Protein AF-A0A928KQ26-F1 (afdb_monomer_lite)

Foldseek 3Di:
DPVVVVLVLLQVLLVVVVAHDDCDQDFSYAPPSVLLVVLCVQPNDVLSNVLVVLLCLQAVRHSCSNPSLNSVLSSLLCLLCPPLDDSVLLNVQVSVDDPVRLVVQLVVQHDGNLSSNLSSLPSSQDPDPDDSSRDDNVSSPPDSVVSVVVVVVVVVVVVVVPD

Secondary structure (DSSP, 8-state):
--HHHHHHHHHHHHHHTT-EE-SS--TTEE--HHHHHHHHHHHHHHHHHHHHHHHHHHHTT-TTTT-HHHHHHHHHHHHHHGGGS-HHHHHHHHHTS-HHHHHHHHHHH-SSHHHHHHHHHHHHHTT----TTPPPGGGGGS-GGGHHHHHHHHHHHHHHS--

Structure (mmCIF, N/CA/C/O backbone):
data_AF-A0A928KQ26-F1
#
_entry.id   AF-A0A928KQ26-F1
#
loop_
_atom_site.group_PDB
_atom_site.id
_atom_site.type_symbol
_atom_site.label_atom_id
_atom_site.label_alt_id
_atom_site.label_comp_id
_atom_site.label_asym_id
_atom_site.label_entity_id
_atom_site.label_seq_id
_atom_site.pdbx_PDB_ins_code
_atom_site.Cartn_x
_atom_site.Cartn_y
_atom_site.Cartn_z
_atom_site.occupancy
_atom_site.B_iso_or_equiv
_atom_site.auth_seq_id
_atom_site.auth_comp_id
_atom_site.auth_asym_id
_atom_site.auth_atom_id
_atom_site.pdbx_PDB_model_num
ATOM 1 N N . MET A 1 1 ? 21.306 -18.154 -10.341 1.00 45.84 1 MET A N 1
ATOM 2 C CA . MET A 1 1 ? 20.392 -18.290 -11.492 1.00 45.84 1 MET A CA 1
ATOM 3 C C . MET A 1 1 ? 18.926 -18.015 -11.123 1.00 45.84 1 MET A C 1
ATOM 5 O O . MET A 1 1 ? 18.149 -17.867 -12.042 1.00 45.84 1 MET A O 1
ATOM 9 N N . HIS A 1 2 ? 18.559 -17.861 -9.836 1.00 60.62 2 HIS A N 1
ATOM 10 C CA . HIS A 1 2 ? 17.162 -17.661 -9.399 1.00 60.62 2 HIS A CA 1
ATOM 11 C C . HIS A 1 2 ? 16.579 -16.241 -9.601 1.00 60.62 2 HIS A C 1
ATOM 13 O O . HIS A 1 2 ? 15.390 -16.119 -9.842 1.00 60.62 2 HIS A O 1
ATOM 19 N N . GLY A 1 3 ? 17.389 -15.173 -9.593 1.00 63.38 3 GLY A N 1
ATOM 20 C CA . GLY A 1 3 ? 16.851 -13.797 -9.624 1.00 63.38 3 GLY A CA 1
ATOM 21 C C . GLY A 1 3 ? 16.351 -13.277 -10.983 1.00 63.38 3 GLY A C 1
ATOM 22 O O . GLY A 1 3 ? 15.654 -12.271 -11.030 1.00 63.38 3 GLY A O 1
ATOM 23 N N . TYR A 1 4 ? 16.699 -13.926 -12.102 1.00 73.75 4 TYR A N 1
ATOM 24 C CA . TYR A 1 4 ? 16.236 -13.481 -13.428 1.00 73.75 4 TYR A CA 1
ATOM 25 C C . TYR A 1 4 ? 14.747 -13.788 -13.634 1.00 73.75 4 TYR A C 1
ATOM 27 O O . TYR A 1 4 ? 14.001 -12.932 -14.104 1.00 73.75 4 TYR A O 1
ATOM 35 N N . ASP A 1 5 ? 14.309 -14.975 -13.213 1.00 83.62 5 ASP A N 1
ATOM 36 C CA . ASP A 1 5 ? 12.917 -15.409 -13.346 1.00 83.62 5 ASP A CA 1
ATOM 37 C C . ASP A 1 5 ? 11.995 -14.610 -12.414 1.00 83.62 5 ASP A C 1
ATOM 39 O O . ASP A 1 5 ? 10.908 -14.196 -12.812 1.00 83.62 5 ASP A O 1
ATOM 43 N N . GLU A 1 6 ? 12.461 -14.289 -11.204 1.00 86.62 6 GLU A N 1
ATOM 44 C CA . GLU A 1 6 ? 11.727 -13.452 -10.247 1.00 86.62 6 GLU A CA 1
ATOM 45 C C . GLU A 1 6 ? 11.504 -12.033 -10.783 1.00 86.62 6 GLU A C 1
ATOM 47 O O . GLU A 1 6 ? 10.396 -11.502 -10.703 1.00 86.62 6 GLU A O 1
ATOM 52 N N . GLN A 1 7 ? 12.524 -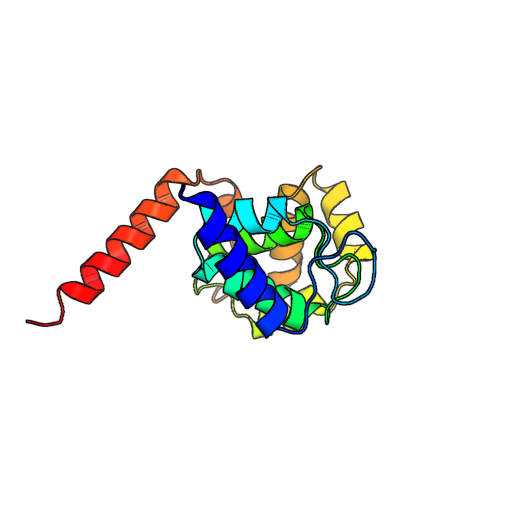11.427 -11.399 1.00 88.12 7 GLN A N 1
ATOM 53 C CA . GLN A 1 7 ? 12.395 -10.102 -12.011 1.00 88.12 7 GLN A CA 1
ATOM 54 C C . GLN A 1 7 ? 11.407 -10.088 -13.180 1.00 88.12 7 GLN A C 1
ATOM 56 O O . GLN A 1 7 ? 10.683 -9.104 -13.347 1.00 88.12 7 GLN A O 1
ATOM 61 N N . LEU A 1 8 ? 11.354 -11.163 -13.974 1.00 91.25 8 LEU A N 1
ATOM 62 C CA . LEU A 1 8 ? 10.359 -11.311 -15.036 1.00 91.25 8 LEU A CA 1
ATOM 63 C C . LEU A 1 8 ? 8.948 -11.405 -14.453 1.00 91.25 8 LEU A C 1
ATOM 65 O O . LEU A 1 8 ? 8.087 -10.633 -14.861 1.00 91.25 8 LEU A O 1
ATOM 69 N N . ILE A 1 9 ? 8.734 -12.255 -13.445 1.00 93.31 9 ILE A N 1
ATOM 70 C CA . ILE A 1 9 ? 7.431 -12.410 -12.777 1.00 93.31 9 ILE A CA 1
ATOM 71 C C . ILE A 1 9 ? 6.960 -11.081 -12.177 1.00 93.31 9 ILE A C 1
ATOM 73 O O . ILE A 1 9 ? 5.815 -10.674 -12.377 1.00 93.31 9 ILE A O 1
ATOM 77 N N . ILE A 1 10 ? 7.839 -10.379 -11.456 1.00 93.69 10 ILE A N 1
ATOM 78 C CA . ILE A 1 10 ? 7.522 -9.082 -10.847 1.00 93.69 10 ILE A CA 1
ATOM 79 C C . ILE A 1 10 ? 7.170 -8.056 -11.924 1.00 93.69 10 ILE A C 1
ATOM 81 O O . ILE A 1 10 ? 6.209 -7.302 -11.765 1.00 93.69 10 ILE A O 1
ATOM 85 N N . ARG A 1 11 ? 7.934 -8.008 -13.019 1.00 93.44 11 ARG A N 1
ATOM 86 C CA . ARG A 1 11 ? 7.666 -7.077 -14.117 1.00 93.44 11 ARG A CA 1
ATOM 87 C C . ARG A 1 11 ? 6.329 -7.380 -14.785 1.00 93.44 11 ARG A C 1
ATOM 89 O O . ARG A 1 11 ? 5.529 -6.462 -14.935 1.00 93.44 11 ARG A O 1
ATOM 96 N N . ASP A 1 12 ? 6.081 -8.635 -15.137 1.00 94.31 12 ASP A N 1
ATOM 97 C CA . ASP A 1 12 ? 4.856 -9.059 -15.816 1.00 94.31 12 ASP A CA 1
ATOM 98 C C . ASP A 1 12 ? 3.626 -8.774 -14.937 1.00 94.31 12 ASP A C 1
ATOM 100 O O . ASP A 1 12 ? 2.608 -8.280 -15.423 1.00 94.31 12 ASP A O 1
ATOM 104 N N . LEU A 1 13 ? 3.747 -8.967 -13.618 1.00 95.50 13 LEU A N 1
ATOM 105 C CA . LEU A 1 13 ? 2.720 -8.587 -12.653 1.00 95.50 13 LEU A CA 1
ATOM 106 C C . LEU A 1 13 ? 2.446 -7.076 -12.662 1.00 95.50 13 LEU A C 1
ATOM 108 O O . LEU A 1 13 ? 1.292 -6.658 -12.749 1.00 95.50 13 LEU A O 1
ATOM 112 N N . VAL A 1 14 ? 3.485 -6.243 -12.575 1.00 94.19 14 VAL A N 1
ATOM 113 C CA . VAL A 1 14 ? 3.343 -4.776 -12.593 1.00 94.19 14 VAL A CA 1
ATOM 114 C C . VAL A 1 14 ? 2.691 -4.311 -13.900 1.00 94.19 14 VAL A C 1
ATOM 116 O O . VAL A 1 14 ? 1.749 -3.517 -13.872 1.00 94.19 14 VAL A O 1
ATOM 119 N N . GLU A 1 15 ? 3.141 -4.836 -15.038 1.00 93.94 15 GLU A N 1
ATOM 120 C CA . GLU A 1 15 ? 2.611 -4.491 -16.360 1.00 93.94 15 GLU A CA 1
ATOM 121 C C . GLU A 1 15 ? 1.161 -4.958 -16.552 1.00 93.94 15 GLU A C 1
ATOM 123 O O . GLU A 1 15 ? 0.380 -4.248 -17.190 1.00 93.94 15 GLU A O 1
ATOM 128 N N . SER A 1 16 ? 0.759 -6.078 -15.937 1.00 94.69 16 SER A N 1
ATOM 129 C CA . SER A 1 16 ? -0.632 -6.559 -15.967 1.00 94.69 16 SER A CA 1
ATOM 130 C C . SER A 1 16 ? -1.631 -5.557 -15.369 1.00 94.69 16 SER A C 1
ATOM 132 O O . SER A 1 16 ? -2.787 -5.508 -15.790 1.00 94.69 16 SER A O 1
ATOM 134 N N . TYR A 1 17 ? -1.173 -4.691 -14.457 1.00 92.88 17 TYR A N 1
ATOM 135 C CA . TYR A 1 17 ? -1.965 -3.610 -13.866 1.00 92.88 17 TYR A CA 1
ATOM 136 C C . TYR A 1 17 ? -1.872 -2.282 -14.625 1.00 92.88 17 TYR A C 1
ATOM 138 O O . TYR A 1 17 ? -2.365 -1.257 -14.152 1.00 92.88 17 TYR A O 1
ATOM 146 N N . GLY A 1 18 ? -1.219 -2.267 -15.789 1.00 89.94 18 GLY A N 1
ATOM 147 C CA . GLY A 1 18 ? -0.962 -1.046 -16.554 1.00 89.94 18 GLY A CA 1
ATOM 148 C C . GLY A 1 18 ? 0.062 -0.115 -15.897 1.00 89.94 18 GLY A C 1
ATOM 149 O O . GLY A 1 18 ? 0.218 1.027 -16.333 1.00 89.94 18 GLY A O 1
ATOM 150 N N . LEU A 1 19 ? 0.765 -0.588 -14.865 1.00 91.44 19 LEU A N 1
ATOM 151 C CA . LEU A 1 19 ? 1.867 0.131 -14.244 1.00 91.44 19 LEU A CA 1
ATOM 152 C C . LEU A 1 19 ? 3.157 -0.095 -15.039 1.00 91.44 19 LEU A C 1
ATOM 154 O O . LEU A 1 19 ? 3.276 -1.034 -15.827 1.00 91.44 19 LEU A O 1
ATOM 158 N N . ARG A 1 20 ? 4.159 0.762 -14.828 1.00 90.44 20 ARG A N 1
ATOM 159 C CA . ARG A 1 20 ? 5.478 0.604 -15.456 1.00 90.44 20 ARG A CA 1
ATOM 160 C C . ARG A 1 20 ? 6.610 0.752 -14.460 1.00 90.44 20 ARG A C 1
ATOM 162 O O . ARG A 1 20 ? 6.661 1.708 -13.689 1.00 90.44 20 ARG A O 1
ATOM 169 N N . ILE A 1 21 ? 7.585 -0.145 -14.545 1.00 89.75 21 ILE A N 1
ATOM 170 C CA . ILE A 1 21 ? 8.868 0.042 -13.873 1.00 89.75 21 ILE A CA 1
ATOM 171 C C . ILE A 1 21 ? 9.640 1.132 -14.621 1.00 89.75 21 ILE A C 1
ATOM 173 O O . ILE A 1 21 ? 9.920 1.012 -15.813 1.00 89.75 21 ILE A O 1
ATOM 177 N N . SER A 1 22 ? 9.952 2.231 -13.939 1.00 86.81 22 SER A N 1
ATOM 178 C CA . SER A 1 22 ? 10.571 3.401 -14.561 1.00 86.81 22 SER A CA 1
ATOM 179 C C . SER A 1 22 ? 11.364 4.194 -13.539 1.00 86.81 22 SER A C 1
ATOM 181 O O . SER A 1 22 ? 10.964 4.312 -12.390 1.00 86.81 22 SER A O 1
ATOM 183 N N . THR A 1 23 ? 12.464 4.809 -13.961 1.00 82.56 23 THR A N 1
ATOM 184 C CA . THR A 1 23 ? 13.221 5.752 -13.125 1.00 82.56 23 THR A CA 1
ATOM 185 C C . THR A 1 23 ? 12.554 7.129 -13.039 1.00 82.56 23 THR A C 1
ATOM 187 O O . THR A 1 23 ? 12.976 7.976 -12.250 1.00 82.56 23 THR A O 1
ATOM 190 N N . LYS A 1 24 ? 11.512 7.377 -13.846 1.00 83.38 24 LYS A N 1
ATOM 191 C CA . LYS A 1 24 ? 10.782 8.647 -13.884 1.00 83.38 24 LYS A CA 1
ATOM 192 C C . LYS A 1 24 ? 9.626 8.648 -12.896 1.00 83.38 24 LYS A C 1
ATOM 194 O O . LYS A 1 24 ? 8.745 7.792 -12.956 1.00 83.38 24 LYS A O 1
ATOM 199 N N . HIS A 1 25 ? 9.574 9.702 -12.094 1.00 78.94 25 HIS A N 1
ATOM 200 C CA . HIS A 1 25 ? 8.486 9.974 -11.167 1.00 78.94 25 HIS A CA 1
ATOM 201 C C . HIS A 1 25 ? 7.250 10.477 -11.936 1.00 78.94 25 HIS A C 1
ATOM 203 O O . HIS A 1 25 ? 7.174 11.650 -12.300 1.00 78.94 25 HIS A O 1
ATOM 209 N N . ALA A 1 26 ? 6.313 9.579 -12.238 1.00 83.19 26 ALA A N 1
ATOM 210 C CA . ALA A 1 26 ? 5.059 9.889 -12.926 1.00 83.19 26 ALA A CA 1
ATOM 211 C C . ALA A 1 26 ? 3.928 8.966 -12.430 1.00 83.19 26 ALA A C 1
ATOM 213 O O . ALA A 1 26 ? 4.229 7.907 -11.875 1.00 83.19 26 ALA A O 1
ATOM 214 N N . PRO A 1 27 ? 2.647 9.345 -12.600 1.00 83.25 27 PRO A N 1
ATOM 215 C CA . PRO A 1 27 ? 1.524 8.484 -12.232 1.00 83.25 27 PRO A CA 1
ATOM 216 C C . PRO A 1 27 ? 1.624 7.113 -12.906 1.00 83.25 27 PRO A C 1
ATOM 218 O O . PRO A 1 27 ? 2.002 7.028 -14.074 1.00 83.25 27 PRO A O 1
ATOM 221 N N . GLY A 1 28 ? 1.321 6.050 -12.161 1.00 82.31 28 GLY A N 1
ATOM 222 C CA . GLY A 1 28 ? 1.417 4.671 -12.656 1.00 82.31 28 GLY A CA 1
ATOM 223 C C . GLY A 1 28 ? 2.845 4.130 -12.842 1.00 82.31 28 GLY A C 1
ATOM 224 O O . GLY A 1 28 ? 3.009 2.988 -13.271 1.00 82.31 28 GLY A O 1
ATOM 225 N N . ASN A 1 29 ? 3.885 4.900 -12.500 1.00 87.56 29 ASN A N 1
ATOM 226 C CA . ASN A 1 29 ? 5.264 4.415 -12.522 1.00 87.56 29 ASN A CA 1
ATOM 227 C C . ASN A 1 29 ? 5.730 3.961 -11.136 1.00 87.56 29 ASN A C 1
ATOM 229 O O . ASN A 1 29 ? 5.529 4.654 -10.139 1.00 87.56 29 ASN A O 1
ATOM 233 N N . ILE A 1 30 ? 6.462 2.848 -11.094 1.00 89.75 30 ILE A N 1
ATOM 234 C CA . ILE A 1 30 ? 7.162 2.371 -9.901 1.00 89.75 30 ILE A CA 1
ATOM 235 C C . ILE A 1 30 ? 8.670 2.522 -10.109 1.00 89.75 30 ILE A C 1
ATOM 237 O O . ILE A 1 30 ? 9.270 1.839 -10.939 1.00 89.75 30 ILE A O 1
ATOM 241 N N . CYS A 1 31 ? 9.297 3.387 -9.308 1.00 88.44 31 CYS A N 1
ATOM 242 C CA . CYS A 1 31 ? 10.757 3.548 -9.293 1.00 88.44 31 CYS A CA 1
ATOM 243 C C . CYS A 1 31 ? 11.460 2.564 -8.345 1.00 88.44 31 CYS A C 1
ATOM 245 O O . CYS A 1 31 ? 12.663 2.337 -8.447 1.00 88.44 31 CYS A O 1
ATOM 247 N N . ALA A 1 32 ? 10.725 2.005 -7.386 1.00 86.38 32 ALA A N 1
ATOM 248 C CA . ALA A 1 32 ? 11.265 1.235 -6.273 1.00 86.38 32 ALA A CA 1
ATOM 249 C C . ALA A 1 32 ? 11.286 -0.280 -6.552 1.00 86.38 32 ALA A C 1
ATOM 251 O O . ALA A 1 32 ? 10.672 -1.053 -5.817 1.00 86.38 32 ALA A O 1
ATOM 252 N N . VAL A 1 33 ? 12.015 -0.706 -7.591 1.00 89.56 33 VAL A N 1
ATOM 253 C CA . VAL A 1 33 ? 12.121 -2.126 -8.004 1.00 89.56 33 VAL A CA 1
ATOM 254 C C . VAL A 1 33 ? 12.595 -3.022 -6.864 1.00 89.56 33 VAL A C 1
ATOM 256 O O . VAL A 1 33 ? 11.935 -4.004 -6.547 1.00 89.56 33 VAL A O 1
ATOM 259 N N . SER A 1 34 ? 13.634 -2.599 -6.143 1.00 91.12 34 SER A N 1
ATOM 260 C CA . SER A 1 34 ? 14.156 -3.322 -4.975 1.00 91.12 34 SER A CA 1
ATOM 261 C C . SER A 1 34 ? 13.135 -3.506 -3.854 1.00 91.12 34 SER A C 1
ATOM 263 O O . SER A 1 34 ? 13.295 -4.354 -2.983 1.00 91.12 34 SER A O 1
ATOM 265 N N . THR A 1 35 ? 12.075 -2.694 -3.829 1.00 94.88 35 THR A N 1
ATOM 266 C CA . THR A 1 35 ? 10.981 -2.893 -2.878 1.00 94.88 35 THR A CA 1
ATOM 267 C C . THR A 1 35 ? 9.994 -3.952 -3.350 1.00 94.88 35 THR A C 1
ATOM 269 O O . THR A 1 35 ? 9.483 -4.680 -2.507 1.00 94.88 35 THR A O 1
ATOM 272 N N . LEU A 1 36 ? 9.739 -4.054 -4.655 1.00 94.75 36 LEU A N 1
ATOM 273 C CA . LEU A 1 36 ? 8.927 -5.135 -5.214 1.00 94.75 36 LEU A CA 1
ATOM 274 C C . LEU A 1 36 ? 9.619 -6.484 -4.994 1.00 94.75 36 LEU A C 1
ATOM 276 O O . LEU A 1 36 ? 8.990 -7.395 -4.468 1.00 94.75 36 LEU A O 1
ATOM 280 N N . GLU A 1 37 ? 10.920 -6.556 -5.297 1.00 93.25 37 GLU A N 1
ATOM 281 C CA . GLU A 1 37 ? 11.773 -7.725 -5.032 1.00 93.25 37 GLU A CA 1
ATOM 282 C C . GLU A 1 37 ? 11.746 -8.084 -3.545 1.00 93.25 37 GLU A C 1
ATOM 284 O O . GLU A 1 37 ? 11.384 -9.197 -3.186 1.00 93.25 37 GLU A O 1
ATOM 289 N N . TYR A 1 38 ? 11.975 -7.106 -2.660 1.00 94.25 38 TYR A N 1
ATOM 290 C CA . TYR A 1 38 ? 11.886 -7.326 -1.216 1.00 94.25 38 TYR A CA 1
ATOM 291 C C . TYR A 1 38 ? 10.536 -7.914 -0.782 1.00 94.25 38 TYR A C 1
ATOM 293 O O . TYR A 1 38 ? 10.503 -8.819 0.048 1.00 94.25 38 TYR A O 1
ATOM 301 N N . ILE A 1 39 ? 9.415 -7.399 -1.299 1.00 94.62 39 ILE A N 1
ATOM 302 C CA . ILE A 1 39 ? 8.090 -7.904 -0.918 1.00 94.62 39 ILE A CA 1
ATOM 303 C C . ILE A 1 39 ? 7.886 -9.323 -1.446 1.00 94.62 39 ILE A C 1
ATOM 305 O O . ILE A 1 39 ? 7.388 -10.166 -0.706 1.00 94.62 39 ILE A O 1
ATOM 309 N N . TYR A 1 40 ? 8.294 -9.590 -2.684 1.00 93.81 40 TYR A N 1
ATOM 310 C CA . TYR A 1 40 ? 8.233 -10.921 -3.274 1.00 93.81 40 TYR A CA 1
ATOM 311 C C . TYR A 1 40 ? 9.047 -11.936 -2.458 1.00 93.81 40 TYR A C 1
ATOM 313 O O . TYR A 1 40 ? 8.510 -12.959 -2.047 1.00 93.81 40 TYR A O 1
ATOM 321 N N . GLU A 1 41 ? 10.302 -11.615 -2.143 1.00 92.00 41 GLU A N 1
ATOM 322 C CA . GLU A 1 41 ? 11.215 -12.488 -1.395 1.00 92.00 41 GLU A CA 1
ATOM 323 C C . GLU A 1 41 ? 10.752 -12.743 0.048 1.00 92.00 41 GLU A C 1
ATOM 325 O O . GLU A 1 41 ? 10.930 -13.838 0.572 1.00 92.00 41 GLU A O 1
ATOM 330 N N . ASN A 1 42 ? 10.180 -11.733 0.717 1.00 91.31 42 ASN A N 1
ATOM 331 C CA . ASN A 1 42 ? 9.855 -11.811 2.148 1.00 91.31 42 ASN A CA 1
ATOM 332 C C . ASN A 1 42 ? 8.389 -12.158 2.432 1.00 91.31 42 ASN A C 1
ATOM 334 O O . ASN A 1 42 ? 8.072 -12.513 3.560 1.00 91.31 42 ASN A O 1
ATOM 338 N N . TYR A 1 43 ? 7.481 -12.010 1.468 1.00 92.06 43 TYR A N 1
ATOM 339 C CA . TYR A 1 43 ? 6.047 -12.240 1.681 1.00 92.06 43 TYR A CA 1
ATOM 340 C C . TYR A 1 43 ? 5.374 -13.052 0.567 1.00 92.06 43 TYR A C 1
ATOM 342 O O . TYR A 1 43 ? 4.178 -13.337 0.660 1.00 92.06 43 TYR A O 1
ATOM 350 N N . GLY A 1 44 ? 6.108 -13.403 -0.490 1.00 93.12 44 GLY A N 1
ATOM 351 C CA . GLY A 1 44 ? 5.606 -14.179 -1.615 1.00 93.12 44 GLY A CA 1
ATOM 352 C C . GLY A 1 44 ? 4.787 -13.378 -2.631 1.00 93.12 44 GLY A C 1
ATOM 353 O O . GLY A 1 44 ? 4.395 -12.221 -2.430 1.00 93.12 44 GLY A O 1
ATOM 354 N N . PHE A 1 45 ? 4.498 -14.041 -3.752 1.00 94.00 45 PHE A N 1
ATOM 355 C CA . PHE A 1 45 ? 3.775 -13.468 -4.889 1.00 94.00 45 PHE A CA 1
ATOM 356 C C . PHE A 1 45 ? 2.376 -12.956 -4.519 1.00 94.00 45 PHE A C 1
ATOM 358 O O . PHE A 1 45 ? 2.004 -11.855 -4.918 1.00 94.00 45 PHE A O 1
ATOM 365 N N . GLN A 1 46 ? 1.609 -13.718 -3.729 1.00 94.38 46 GLN A N 1
ATOM 366 C CA . GLN A 1 46 ? 0.231 -13.352 -3.371 1.00 94.38 46 GLN A CA 1
ATOM 367 C C . GLN A 1 46 ? 0.176 -12.040 -2.580 1.00 94.38 46 GLN A C 1
ATOM 369 O O . GLN A 1 46 ? -0.642 -11.164 -2.873 1.00 94.38 46 GLN A O 1
ATOM 374 N N . THR A 1 47 ? 1.102 -11.849 -1.635 1.00 95.62 47 THR A N 1
ATOM 375 C CA . THR A 1 47 ? 1.192 -10.603 -0.865 1.00 95.62 47 THR A CA 1
ATOM 376 C C . THR A 1 47 ? 1.612 -9.432 -1.743 1.00 95.62 47 THR A C 1
ATOM 378 O O . THR A 1 47 ? 1.046 -8.344 -1.612 1.00 95.62 47 THR A O 1
ATOM 381 N N . LEU A 1 48 ? 2.564 -9.630 -2.663 1.00 96.62 48 LEU A N 1
ATOM 382 C CA . LEU A 1 48 ? 2.943 -8.599 -3.633 1.00 96.62 48 LEU A CA 1
ATOM 383 C C . LEU A 1 48 ? 1.746 -8.194 -4.505 1.00 96.62 48 LEU A C 1
ATOM 385 O O . LEU A 1 48 ? 1.445 -7.006 -4.624 1.00 96.62 48 LEU A O 1
ATOM 389 N N . ASN A 1 49 ? 1.039 -9.177 -5.057 1.00 96.62 49 ASN A N 1
ATOM 390 C CA . ASN A 1 49 ? -0.139 -8.979 -5.890 1.00 96.62 49 ASN A CA 1
ATOM 391 C C . ASN A 1 49 ? -1.222 -8.166 -5.161 1.00 96.62 49 ASN A C 1
ATOM 393 O O . ASN A 1 49 ? -1.643 -7.109 -5.637 1.00 96.62 49 ASN A O 1
ATOM 397 N N . ARG A 1 50 ? -1.607 -8.604 -3.954 1.00 97.00 50 ARG A N 1
ATOM 398 C CA . ARG A 1 50 ? -2.600 -7.903 -3.128 1.00 97.00 50 ARG A CA 1
ATOM 399 C C . ARG A 1 50 ? -2.126 -6.507 -2.723 1.00 97.00 50 ARG A C 1
ATOM 401 O O . ARG A 1 50 ? -2.928 -5.580 -2.705 1.00 97.00 50 ARG A O 1
ATOM 408 N N . THR A 1 51 ? -0.830 -6.323 -2.458 1.00 97.06 51 THR A N 1
ATOM 409 C CA . THR A 1 51 ? -0.245 -5.007 -2.145 1.00 97.06 51 THR A CA 1
ATOM 410 C C . THR A 1 51 ? -0.432 -4.023 -3.295 1.00 97.06 51 THR A C 1
ATOM 412 O O . THR A 1 51 ? -0.885 -2.901 -3.066 1.00 97.06 51 THR A O 1
ATOM 415 N N . LEU A 1 52 ? -0.110 -4.431 -4.527 1.00 96.06 52 LEU A N 1
ATOM 416 C CA . LEU A 1 52 ? -0.283 -3.583 -5.706 1.00 96.06 52 LEU A CA 1
ATOM 417 C C . LEU A 1 52 ? -1.760 -3.238 -5.918 1.00 96.06 52 LEU A C 1
ATOM 419 O O . LEU A 1 52 ? -2.091 -2.059 -6.040 1.00 96.06 52 LEU A O 1
ATOM 423 N N . LEU A 1 53 ? -2.645 -4.237 -5.867 1.00 95.56 53 LEU A N 1
ATOM 424 C CA . LEU A 1 53 ? -4.090 -4.046 -6.008 1.00 95.56 53 LEU A CA 1
ATOM 425 C C . LEU A 1 53 ? -4.669 -3.084 -4.971 1.00 95.56 53 LEU A C 1
ATOM 427 O O . LEU A 1 53 ? -5.436 -2.192 -5.339 1.00 95.56 53 LEU A O 1
ATOM 431 N N . LEU A 1 54 ? -4.291 -3.219 -3.696 1.00 96.06 54 LEU A N 1
ATOM 432 C CA . LEU A 1 54 ? -4.761 -2.323 -2.639 1.00 96.06 54 LEU A CA 1
ATOM 433 C C . LEU A 1 54 ? -4.326 -0.882 -2.906 1.00 96.06 54 LEU A C 1
ATOM 435 O O . LEU A 1 54 ? -5.133 0.038 -2.791 1.00 96.06 54 LEU A O 1
ATOM 439 N N . ILE A 1 55 ? -3.056 -0.675 -3.266 1.00 96.25 55 ILE A N 1
ATOM 440 C CA . ILE A 1 55 ? -2.503 0.662 -3.518 1.00 96.25 55 ILE A CA 1
ATOM 441 C C . ILE A 1 55 ? -3.187 1.305 -4.729 1.00 96.25 55 ILE A C 1
ATOM 443 O O . ILE A 1 55 ? -3.615 2.457 -4.633 1.00 96.25 55 ILE A O 1
ATOM 447 N N . ILE A 1 56 ? -3.352 0.560 -5.829 1.00 95.06 56 ILE A N 1
ATOM 448 C CA . ILE A 1 56 ? -4.070 1.020 -7.028 1.00 95.06 56 ILE A CA 1
ATOM 449 C C . ILE A 1 56 ? -5.512 1.377 -6.671 1.00 95.06 56 ILE A C 1
ATOM 451 O O . ILE A 1 56 ? -5.971 2.470 -6.983 1.00 95.06 56 ILE A O 1
ATOM 455 N N . SER A 1 57 ? -6.214 0.486 -5.975 1.00 94.81 57 SER A N 1
ATOM 456 C CA . SER A 1 57 ? -7.627 0.680 -5.641 1.00 94.81 57 SER A CA 1
ATOM 457 C C . SER A 1 57 ? -7.851 1.841 -4.672 1.00 94.81 57 SER A C 1
ATOM 459 O O . SER A 1 57 ? -8.933 2.421 -4.669 1.00 94.81 57 SER A O 1
ATOM 461 N N . THR A 1 58 ? -6.850 2.179 -3.854 1.00 95.88 58 THR A N 1
ATOM 462 C CA . THR A 1 58 ? -6.942 3.215 -2.812 1.00 95.88 58 THR A CA 1
ATOM 463 C C . THR A 1 58 ? -6.526 4.601 -3.308 1.00 95.88 58 THR A C 1
ATOM 465 O O . THR A 1 58 ? -7.139 5.590 -2.914 1.00 95.88 58 THR A O 1
ATOM 468 N N . TRP A 1 59 ? -5.484 4.696 -4.141 1.00 95.12 59 TRP A N 1
ATOM 469 C CA . TRP A 1 59 ? -4.906 5.981 -4.569 1.00 95.12 59 TRP A CA 1
ATOM 470 C C . TRP A 1 59 ? -4.753 6.136 -6.084 1.00 95.12 59 TRP A C 1
ATOM 472 O O . TRP A 1 59 ? -4.116 7.090 -6.524 1.00 95.12 59 TRP A O 1
ATOM 482 N N . GLU A 1 60 ? -5.294 5.208 -6.877 1.00 89.94 60 GLU A N 1
ATOM 483 C CA . GLU A 1 60 ? -5.369 5.284 -8.346 1.00 89.94 60 GLU A CA 1
ATOM 484 C C . GLU A 1 60 ? -4.012 5.549 -9.021 1.00 89.94 60 GLU A C 1
ATOM 486 O O . GLU A 1 60 ? -3.907 6.200 -10.057 1.00 89.94 60 GLU A O 1
ATOM 491 N N . GLY A 1 61 ? -2.935 5.051 -8.409 1.00 78.69 61 GLY A N 1
ATOM 492 C CA . GLY A 1 61 ? -1.580 5.231 -8.914 1.00 78.69 61 GLY A CA 1
ATOM 493 C C . GLY A 1 61 ? -1.014 6.645 -8.762 1.00 78.69 61 GLY A C 1
ATOM 494 O O . GLY A 1 61 ? -0.162 7.038 -9.567 1.00 78.69 61 GLY A O 1
ATOM 495 N N . ASP A 1 62 ? -1.430 7.389 -7.723 1.00 89.94 62 ASP A N 1
ATOM 496 C CA . ASP A 1 62 ? -0.760 8.621 -7.283 1.00 89.94 62 ASP A CA 1
ATOM 497 C C . ASP A 1 62 ? 0.759 8.423 -7.251 1.00 89.94 62 ASP A C 1
ATOM 499 O O . ASP A 1 62 ? 1.263 7.390 -6.803 1.00 89.94 62 ASP A O 1
ATOM 503 N N . VAL A 1 63 ? 1.500 9.435 -7.694 1.00 84.06 63 VAL A N 1
ATOM 504 C CA . VAL A 1 63 ? 2.946 9.330 -7.925 1.00 84.06 63 VAL A CA 1
ATOM 505 C C . VAL A 1 63 ? 3.721 8.903 -6.672 1.00 84.06 63 VAL A C 1
ATOM 507 O O . VAL A 1 63 ? 4.749 8.241 -6.771 1.00 84.06 63 VAL A O 1
ATOM 510 N N . ASN A 1 64 ? 3.226 9.247 -5.481 1.00 89.44 64 ASN A N 1
ATOM 511 C CA . ASN A 1 64 ? 3.879 8.906 -4.220 1.00 89.44 64 ASN A CA 1
ATOM 512 C C . ASN A 1 64 ? 3.320 7.629 -3.576 1.00 89.44 64 ASN A C 1
ATOM 514 O O . ASN A 1 64 ? 3.888 7.160 -2.585 1.00 89.44 64 ASN A O 1
ATOM 518 N N . SER A 1 65 ? 2.225 7.068 -4.101 1.00 91.12 65 SER A N 1
ATOM 519 C CA . SER A 1 65 ? 1.555 5.888 -3.534 1.00 91.12 65 SER A CA 1
ATOM 520 C C . SER A 1 65 ? 2.427 4.628 -3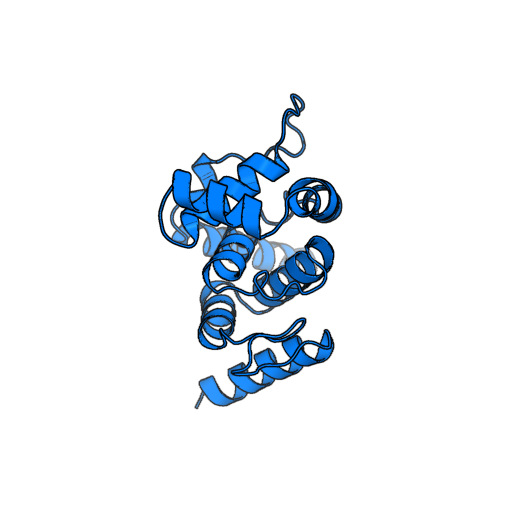.600 1.00 91.12 65 SER A C 1
ATOM 522 O O . SER A 1 65 ? 2.448 3.848 -2.652 1.00 91.12 65 SER A O 1
ATOM 524 N N . PHE A 1 66 ? 3.259 4.496 -4.638 1.00 92.31 66 PHE A N 1
ATOM 525 C CA . PHE A 1 66 ? 4.239 3.412 -4.794 1.00 92.31 66 PHE A CA 1
ATOM 526 C C . PHE A 1 66 ? 5.620 3.739 -4.210 1.00 92.31 66 PHE A C 1
ATOM 528 O O . PHE A 1 66 ? 6.647 3.234 -4.666 1.00 92.31 66 PHE A O 1
ATOM 535 N N . SER A 1 67 ? 5.690 4.598 -3.192 1.00 93.19 67 SER A N 1
ATOM 536 C CA . SER A 1 67 ? 6.947 4.785 -2.466 1.00 93.19 67 SER A CA 1
ATOM 537 C C . SER A 1 67 ? 7.338 3.509 -1.712 1.00 93.19 67 SER A C 1
ATOM 539 O O . SER A 1 67 ? 6.481 2.777 -1.208 1.00 93.19 67 SER A O 1
ATOM 541 N N . SER A 1 68 ? 8.644 3.268 -1.554 1.00 94.31 68 SER A N 1
ATOM 542 C CA . SER A 1 68 ? 9.150 2.084 -0.846 1.00 94.31 68 SER A CA 1
ATOM 543 C C . SER A 1 68 ? 8.547 1.906 0.548 1.00 94.31 68 SER A C 1
ATOM 545 O O . SER A 1 68 ? 8.274 0.788 0.974 1.00 94.31 68 SER A O 1
ATOM 547 N N . ASN A 1 69 ? 8.326 3.006 1.275 1.00 95.88 69 ASN A N 1
ATOM 548 C CA . ASN A 1 69 ? 7.777 2.941 2.627 1.00 95.88 69 ASN A CA 1
ATOM 549 C C . ASN A 1 69 ? 6.298 2.549 2.638 1.00 95.88 69 ASN A C 1
ATOM 551 O O . ASN A 1 69 ? 5.907 1.787 3.518 1.00 95.88 69 ASN A O 1
ATOM 555 N N . ILE A 1 70 ? 5.500 3.036 1.682 1.00 96.38 70 ILE A N 1
ATOM 556 C CA . ILE A 1 70 ? 4.076 2.689 1.590 1.00 96.38 70 ILE A CA 1
ATOM 557 C C . ILE A 1 70 ? 3.922 1.238 1.154 1.00 96.38 70 ILE A C 1
ATOM 559 O O . ILE A 1 70 ? 3.224 0.493 1.832 1.00 96.38 70 ILE A O 1
ATOM 563 N N . MET A 1 71 ? 4.631 0.803 0.107 1.00 96.31 71 MET A N 1
ATOM 564 C CA . MET A 1 71 ? 4.549 -0.588 -0.355 1.00 96.31 71 MET A CA 1
ATOM 565 C C . MET A 1 71 ? 4.949 -1.574 0.747 1.00 96.31 71 MET A C 1
ATOM 567 O O . MET A 1 71 ? 4.204 -2.507 1.032 1.00 96.31 71 MET A O 1
ATOM 571 N N . LYS A 1 72 ? 6.062 -1.324 1.454 1.00 96.69 72 LYS A N 1
ATOM 572 C CA . LYS A 1 72 ? 6.470 -2.165 2.595 1.00 96.69 72 LYS A CA 1
ATOM 573 C C . LYS A 1 72 ? 5.454 -2.140 3.736 1.00 96.69 72 LYS A C 1
ATOM 575 O O . LYS A 1 72 ? 5.249 -3.158 4.386 1.00 96.69 72 LYS A O 1
ATOM 580 N N . ALA A 1 73 ? 4.833 -0.992 4.001 1.00 97.12 73 ALA A N 1
ATOM 581 C CA . ALA A 1 73 ? 3.822 -0.872 5.043 1.00 97.12 73 ALA A CA 1
ATOM 582 C C . ALA A 1 73 ? 2.546 -1.649 4.709 1.00 97.12 73 ALA A C 1
ATOM 584 O O . ALA A 1 73 ? 2.035 -2.359 5.569 1.00 97.12 73 ALA A O 1
ATOM 585 N N . VAL A 1 74 ? 2.053 -1.534 3.473 1.00 97.31 74 VAL A N 1
ATOM 586 C CA . VAL A 1 74 ? 0.866 -2.257 2.998 1.00 97.31 74 VAL A CA 1
ATOM 587 C C . VAL A 1 74 ? 1.136 -3.761 2.986 1.00 97.31 74 VAL A C 1
ATOM 589 O O . VAL A 1 74 ? 0.343 -4.501 3.560 1.00 97.31 74 VAL A O 1
ATOM 592 N N . ALA A 1 75 ? 2.285 -4.205 2.465 1.00 96.88 75 ALA A N 1
ATOM 593 C CA . ALA A 1 75 ? 2.680 -5.614 2.496 1.00 96.88 75 ALA A CA 1
ATOM 594 C C . ALA A 1 75 ? 2.745 -6.168 3.927 1.00 96.88 75 ALA A C 1
ATOM 596 O O . ALA A 1 75 ? 2.177 -7.219 4.211 1.00 96.88 75 ALA A O 1
ATOM 597 N N . LYS A 1 76 ? 3.356 -5.427 4.863 1.00 95.25 76 LYS A N 1
ATOM 598 C CA . LYS A 1 76 ? 3.399 -5.813 6.282 1.00 95.25 76 LYS A CA 1
ATOM 599 C C . LYS A 1 76 ? 1.999 -5.880 6.897 1.00 95.25 76 LYS A C 1
ATOM 601 O O . LYS A 1 76 ? 1.716 -6.799 7.653 1.00 95.25 76 LYS A O 1
ATOM 606 N N . VAL A 1 77 ? 1.127 -4.916 6.598 1.00 96.00 77 VAL A N 1
ATOM 607 C CA . VAL A 1 77 ? -0.265 -4.904 7.074 1.00 96.00 77 VAL A CA 1
ATOM 608 C C . VAL A 1 77 ? -1.010 -6.134 6.544 1.00 96.00 77 VAL A C 1
ATOM 610 O O . VAL A 1 77 ? -1.588 -6.861 7.347 1.00 96.00 77 VAL A O 1
ATOM 613 N N . ILE A 1 78 ? -0.917 -6.432 5.245 1.00 96.00 78 ILE A N 1
ATOM 614 C CA . ILE A 1 78 ? -1.500 -7.638 4.635 1.00 96.00 78 ILE A CA 1
ATOM 615 C C . ILE A 1 78 ? -0.968 -8.900 5.312 1.00 96.00 78 ILE A C 1
ATOM 617 O O . ILE A 1 78 ? -1.753 -9.707 5.788 1.00 96.00 78 ILE A O 1
ATOM 621 N N . SER A 1 79 ? 0.349 -9.029 5.441 1.00 94.19 79 SER A N 1
ATOM 622 C CA . SER A 1 79 ? 0.990 -10.191 6.060 1.00 94.19 79 SER A CA 1
ATOM 623 C C . SER A 1 79 ? 0.581 -10.398 7.528 1.00 94.19 79 SER A C 1
ATOM 625 O O . SER A 1 79 ? 0.391 -11.525 7.965 1.00 94.19 79 SER A O 1
ATOM 627 N N . VAL A 1 80 ? 0.399 -9.324 8.303 1.00 94.25 80 VAL A N 1
ATOM 628 C CA . VAL A 1 80 ? 0.067 -9.409 9.739 1.00 94.25 80 VAL A CA 1
ATOM 629 C C . VAL A 1 80 ? -1.415 -9.695 10.000 1.00 94.25 80 VAL A C 1
ATOM 631 O O . VAL A 1 80 ? -1.761 -10.296 11.024 1.00 94.25 80 VAL A O 1
ATOM 634 N N . TYR A 1 81 ? -2.307 -9.195 9.146 1.00 92.75 81 TYR A N 1
ATOM 635 C CA . TYR A 1 81 ? -3.750 -9.261 9.389 1.00 92.75 81 TYR A CA 1
ATOM 636 C C . TYR A 1 8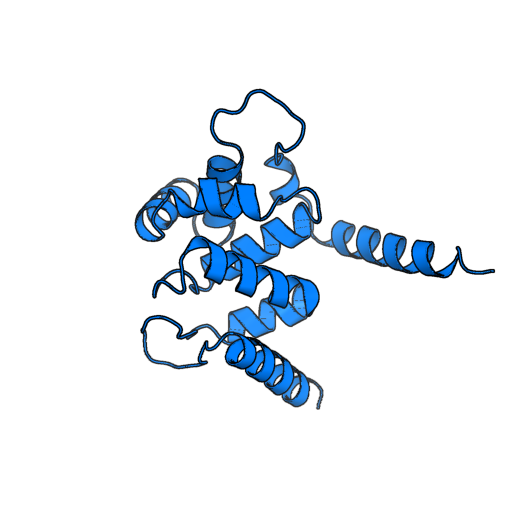1 ? -4.502 -10.179 8.420 1.00 92.75 81 TYR A C 1
ATOM 638 O O . TYR A 1 81 ? -5.643 -10.521 8.728 1.00 92.75 81 TYR A O 1
ATOM 646 N N . GLY A 1 82 ? -3.888 -10.587 7.307 1.00 91.00 82 GLY A N 1
ATOM 647 C CA . GLY A 1 82 ? -4.447 -11.516 6.327 1.00 91.00 82 GLY A CA 1
ATOM 648 C C . GLY A 1 82 ? -5.857 -11.123 5.897 1.00 91.00 82 GLY A C 1
ATOM 649 O O . GLY A 1 82 ? -6.121 -9.982 5.499 1.00 91.00 82 GLY A O 1
ATOM 650 N N . ASP A 1 83 ? -6.787 -12.055 6.051 1.00 88.81 83 ASP A N 1
ATOM 651 C CA . ASP A 1 83 ? -8.192 -11.891 5.662 1.00 88.81 83 ASP A CA 1
ATOM 652 C C . ASP A 1 83 ? -9.004 -10.994 6.601 1.00 88.81 83 ASP A C 1
ATOM 654 O O . ASP A 1 83 ? -10.137 -10.623 6.301 1.00 88.81 83 ASP A O 1
ATOM 658 N N . LYS A 1 84 ? -8.428 -10.558 7.731 1.00 90.69 84 LYS A N 1
ATOM 659 C CA . LYS A 1 84 ? -9.080 -9.557 8.595 1.00 90.69 84 LYS A CA 1
ATOM 660 C C . LYS A 1 84 ? -9.096 -8.164 7.977 1.00 90.69 84 LYS A C 1
ATOM 662 O O . LYS A 1 84 ? -9.842 -7.298 8.445 1.00 90.69 84 LYS A O 1
ATOM 667 N N . ILE A 1 85 ? -8.252 -7.912 6.976 1.00 92.31 85 ILE A N 1
ATOM 668 C CA . ILE A 1 85 ? -8.332 -6.683 6.192 1.00 92.31 85 ILE A CA 1
ATOM 669 C C . ILE A 1 85 ? -9.461 -6.849 5.192 1.00 92.31 85 ILE A C 1
ATOM 671 O O . ILE A 1 85 ? -9.412 -7.711 4.321 1.00 92.31 85 ILE A O 1
ATOM 675 N N . ASN A 1 86 ? -10.459 -5.985 5.319 1.00 92.94 86 ASN A N 1
ATOM 676 C CA . ASN A 1 86 ? -11.483 -5.824 4.312 1.00 92.94 86 ASN A CA 1
ATOM 677 C C . ASN A 1 86 ? -11.023 -4.747 3.324 1.00 92.94 86 ASN A C 1
ATOM 679 O O . ASN A 1 86 ? -10.853 -3.584 3.704 1.00 92.94 86 ASN A O 1
ATOM 683 N N . ASP A 1 87 ? -10.823 -5.146 2.073 1.00 94.12 87 ASP A N 1
ATOM 684 C CA . ASP A 1 87 ? -10.237 -4.298 1.035 1.00 94.12 87 ASP A CA 1
ATOM 685 C C . ASP A 1 87 ? -11.128 -3.086 0.702 1.00 94.12 87 ASP A C 1
ATOM 687 O O . ASP A 1 87 ? -10.613 -1.985 0.508 1.00 94.12 87 ASP A O 1
ATOM 691 N N . GLU A 1 88 ? -12.457 -3.233 0.755 1.00 93.94 88 GLU A N 1
ATOM 692 C CA . GLU A 1 88 ? -13.404 -2.124 0.550 1.00 93.94 88 GLU A CA 1
ATOM 693 C C . GLU A 1 88 ? -13.327 -1.095 1.685 1.00 93.94 88 GLU A C 1
ATOM 695 O O . GLU A 1 88 ? -13.235 0.107 1.437 1.00 93.94 88 GLU A O 1
ATOM 700 N N . ILE A 1 89 ? -13.271 -1.549 2.944 1.00 93.19 89 ILE A N 1
ATOM 701 C CA . ILE A 1 89 ? -13.093 -0.657 4.104 1.00 93.19 89 ILE A CA 1
ATOM 702 C C . ILE A 1 89 ? -11.726 0.027 4.048 1.00 93.19 89 ILE A C 1
ATOM 704 O O . ILE A 1 89 ? -11.597 1.197 4.424 1.00 93.19 89 ILE A O 1
ATOM 708 N N . PHE A 1 90 ? -10.696 -0.695 3.598 1.00 95.38 90 PHE A N 1
ATOM 709 C CA . PHE A 1 90 ? -9.368 -0.131 3.413 1.00 95.38 90 PHE A CA 1
ATOM 710 C C . PHE A 1 90 ? -9.415 1.000 2.398 1.00 95.38 90 PHE A C 1
ATOM 712 O O . PHE A 1 90 ? -9.036 2.123 2.730 1.00 95.38 90 PHE A O 1
ATOM 719 N N . LYS A 1 91 ? -9.945 0.729 1.207 1.00 95.38 91 LYS A N 1
ATOM 720 C CA . LYS A 1 91 ? -10.112 1.716 0.146 1.00 95.38 91 LYS A CA 1
ATOM 721 C C . LYS A 1 91 ? -10.909 2.928 0.623 1.00 95.38 91 LYS A C 1
ATOM 723 O O . LYS A 1 91 ? -10.441 4.051 0.471 1.00 95.38 91 LYS A O 1
ATOM 728 N N . GLU A 1 92 ? -12.066 2.718 1.248 1.00 94.06 92 GLU A N 1
ATOM 729 C CA . GLU A 1 92 ? -12.942 3.795 1.716 1.00 94.06 92 GLU A CA 1
ATOM 730 C C . GLU A 1 92 ? -12.233 4.701 2.732 1.00 94.06 92 GLU A C 1
ATOM 732 O O . GLU A 1 92 ? -12.184 5.922 2.575 1.00 94.06 92 GLU A O 1
ATOM 737 N N . LYS A 1 93 ? -11.655 4.116 3.786 1.00 94.56 93 LYS A N 1
ATOM 738 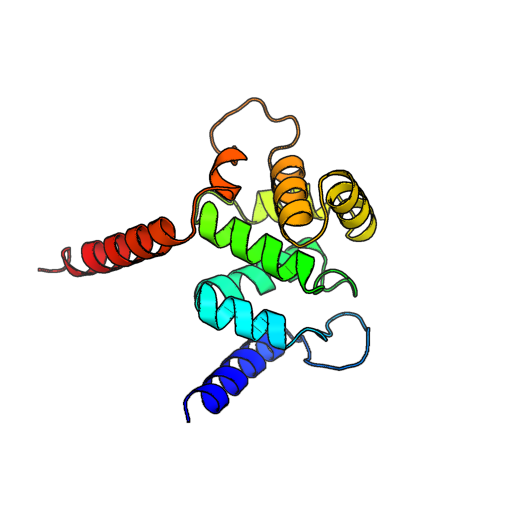C CA . LYS A 1 93 ? -11.126 4.899 4.909 1.00 94.56 93 LYS A CA 1
ATOM 739 C C . LYS A 1 93 ? -9.714 5.399 4.673 1.00 94.56 93 LYS A C 1
ATOM 741 O O . LYS A 1 93 ? -9.411 6.548 4.987 1.00 94.56 93 LYS A O 1
ATOM 746 N N . VAL A 1 94 ? -8.834 4.536 4.170 1.00 95.94 94 VAL A N 1
ATOM 747 C CA . VAL A 1 94 ? -7.436 4.889 3.906 1.00 95.94 94 VAL A CA 1
ATOM 748 C C . VAL A 1 94 ? -7.349 5.778 2.665 1.00 95.94 94 VAL A C 1
ATOM 750 O O . VAL A 1 94 ? -6.590 6.746 2.682 1.00 95.94 94 VAL A O 1
ATOM 753 N N . GLY A 1 95 ? -8.189 5.537 1.653 1.00 95.44 95 GLY A N 1
ATOM 754 C CA . GLY A 1 95 ? -8.287 6.369 0.447 1.00 95.44 95 GLY A CA 1
ATOM 755 C C . GLY A 1 95 ? -8.906 7.745 0.693 1.00 95.44 95 GLY A C 1
ATOM 756 O O . GLY A 1 95 ? -8.562 8.700 0.001 1.00 95.44 95 GLY A O 1
ATOM 757 N N . ALA A 1 96 ? -9.714 7.912 1.749 1.00 94.81 96 ALA A N 1
ATOM 758 C CA . ALA A 1 96 ? -10.178 9.235 2.184 1.00 94.81 96 ALA A CA 1
ATOM 759 C C . ALA A 1 96 ? -9.033 10.164 2.647 1.00 94.81 96 ALA A C 1
ATOM 761 O O . ALA A 1 96 ? -9.223 11.376 2.777 1.00 94.81 96 ALA A O 1
ATOM 762 N N . VAL A 1 97 ? -7.835 9.622 2.904 1.00 94.81 97 VAL A N 1
ATOM 763 C CA . VAL A 1 97 ? -6.644 10.386 3.281 1.00 94.81 97 VAL A CA 1
ATOM 764 C C . VAL A 1 97 ? -5.671 10.444 2.103 1.00 94.81 97 VAL A C 1
ATOM 766 O O . VAL A 1 97 ? -5.195 9.422 1.611 1.00 94.81 97 VAL A O 1
ATOM 769 N N . SER A 1 98 ? -5.300 11.661 1.686 1.00 94.69 98 SER A N 1
ATOM 770 C CA . SER A 1 98 ? -4.285 11.832 0.637 1.00 94.69 98 SER A CA 1
ATOM 771 C C . SER A 1 98 ? -2.943 11.212 1.041 1.00 94.69 98 SER A C 1
ATOM 773 O O . SER A 1 98 ? -2.551 11.264 2.214 1.00 94.69 98 SER A O 1
ATOM 775 N N . VAL A 1 99 ? -2.173 10.726 0.062 1.00 95.50 99 VAL A N 1
ATOM 776 C CA . VAL A 1 99 ? -0.827 10.166 0.287 1.00 95.50 99 VAL A CA 1
ATOM 777 C C . VAL A 1 99 ? 0.084 11.154 1.030 1.00 95.50 99 VAL A C 1
ATOM 779 O O . VAL A 1 99 ? 0.868 10.770 1.902 1.00 95.50 99 VAL A O 1
ATOM 782 N N . LYS A 1 100 ? -0.056 12.457 0.752 1.00 95.25 100 LYS A N 1
ATOM 783 C CA . LYS A 1 100 ? 0.691 13.526 1.430 1.00 95.25 100 LYS A CA 1
ATOM 784 C C . LYS A 1 100 ? 0.324 13.638 2.912 1.00 95.25 100 LYS A C 1
ATOM 786 O O . LYS A 1 100 ? 1.218 13.733 3.756 1.00 95.25 100 LYS A O 1
ATOM 791 N N . THR A 1 101 ? -0.969 13.614 3.235 1.00 96.00 101 THR A N 1
ATOM 792 C CA . THR A 1 101 ? -1.441 13.646 4.627 1.00 96.00 101 THR A CA 1
ATOM 793 C C . THR A 1 101 ? -1.004 12.387 5.369 1.00 96.00 101 THR A C 1
ATOM 795 O O . THR A 1 101 ? -0.446 12.505 6.459 1.00 96.00 101 THR A O 1
ATOM 798 N N . LEU A 1 102 ? -1.160 11.210 4.753 1.00 96.69 102 LEU A N 1
ATOM 799 C CA . LEU A 1 102 ? -0.707 9.941 5.321 1.00 96.69 102 LEU A CA 1
ATOM 800 C C . LEU A 1 102 ? 0.797 9.974 5.616 1.00 96.69 102 LEU A C 1
ATOM 802 O O . LEU A 1 102 ? 1.218 9.605 6.707 1.00 96.69 102 LEU A O 1
ATOM 806 N N . THR A 1 103 ? 1.601 10.482 4.679 1.00 95.94 103 THR A N 1
ATOM 807 C CA . THR A 1 103 ? 3.055 10.619 4.839 1.00 95.94 103 THR A CA 1
ATOM 808 C C . THR A 1 103 ? 3.426 11.514 6.019 1.00 95.94 103 THR A C 1
ATOM 810 O O . THR A 1 103 ? 4.357 11.196 6.758 1.00 95.94 103 THR A O 1
ATOM 813 N N . ARG A 1 104 ? 2.715 12.632 6.218 1.00 96.25 104 ARG A N 1
ATOM 814 C CA . ARG A 1 104 ? 2.938 13.506 7.379 1.00 96.25 104 ARG A CA 1
ATOM 815 C C . ARG A 1 104 ? 2.635 12.762 8.678 1.00 96.25 104 ARG A C 1
ATOM 817 O O . ARG A 1 104 ? 3.502 12.697 9.543 1.00 96.25 104 ARG A O 1
ATOM 824 N N . THR A 1 105 ? 1.457 12.147 8.772 1.00 95.94 105 THR A N 1
ATOM 825 C CA . THR A 1 105 ? 1.047 11.378 9.954 1.00 95.94 105 THR A CA 1
ATOM 826 C C . THR A 1 105 ? 2.011 10.230 10.241 1.00 95.94 105 THR A C 1
ATOM 828 O O . THR A 1 105 ? 2.402 10.034 11.384 1.00 95.94 105 THR A O 1
ATOM 831 N N . ALA A 1 106 ? 2.463 9.504 9.219 1.00 97.06 106 ALA A N 1
ATOM 832 C CA . ALA A 1 106 ? 3.442 8.432 9.368 1.00 97.06 106 ALA A CA 1
ATOM 833 C C . ALA A 1 106 ? 4.752 8.931 9.996 1.00 97.06 106 ALA A C 1
ATOM 835 O O . ALA A 1 106 ? 5.250 8.327 10.946 1.00 97.06 106 ALA A O 1
ATOM 836 N N . LYS A 1 107 ? 5.280 10.061 9.507 1.00 94.94 107 LYS A N 1
ATOM 837 C CA . LYS A 1 107 ? 6.530 10.661 9.998 1.00 94.94 107 LYS A CA 1
ATOM 838 C C . LYS A 1 107 ? 6.429 11.187 11.431 1.00 94.94 107 LYS A C 1
ATOM 840 O O . LYS A 1 107 ? 7.412 11.092 12.156 1.00 94.94 107 LYS A O 1
ATOM 845 N N . GLU A 1 108 ? 5.271 11.709 11.836 1.00 95.12 108 GLU A N 1
ATOM 846 C CA . GLU A 1 108 ? 5.011 12.129 13.224 1.00 95.12 108 GLU A CA 1
ATOM 847 C C . GLU A 1 108 ? 5.037 10.948 14.198 1.00 95.12 108 GLU A C 1
ATOM 849 O O . GLU A 1 108 ? 5.383 11.114 15.365 1.00 95.12 108 GLU A O 1
ATOM 854 N N . ARG A 1 109 ? 4.694 9.747 13.721 1.00 92.75 109 ARG A N 1
ATOM 855 C CA . ARG A 1 109 ? 4.755 8.530 14.531 1.00 92.75 109 ARG A CA 1
ATOM 856 C C . ARG A 1 109 ? 6.178 8.014 14.641 1.00 92.75 109 ARG A C 1
ATOM 858 O O . ARG A 1 109 ? 6.685 7.853 15.746 1.00 92.75 109 ARG A O 1
ATOM 865 N N . ARG A 1 110 ? 6.808 7.722 13.498 1.00 93.56 110 ARG A N 1
ATOM 866 C CA . ARG A 1 110 ? 8.189 7.225 13.432 1.00 93.56 110 ARG A CA 1
ATOM 867 C C . ARG A 1 110 ? 8.734 7.210 12.000 1.00 93.56 110 ARG A C 1
ATOM 869 O O . ARG A 1 110 ? 7.962 7.116 11.046 1.00 93.56 110 ARG A O 1
ATOM 876 N N . PRO A 1 111 ? 10.067 7.225 11.824 1.00 90.12 111 PRO A N 1
ATOM 877 C CA . PRO A 1 111 ? 10.673 7.066 10.507 1.00 90.12 111 PRO A CA 1
ATOM 878 C C . PRO A 1 111 ? 10.451 5.662 9.917 1.00 90.12 111 PRO A C 1
ATOM 880 O O . PRO A 1 111 ? 10.297 4.672 10.639 1.00 90.12 111 PRO A O 1
ATOM 883 N N . GLY A 1 112 ? 10.507 5.585 8.585 1.00 93.00 112 GLY A N 1
ATOM 884 C CA . GLY A 1 112 ? 10.449 4.338 7.815 1.00 93.00 112 GLY A CA 1
ATOM 885 C C . GLY A 1 112 ? 9.038 3.775 7.605 1.00 93.00 112 GLY A C 1
ATOM 886 O O . GLY A 1 112 ? 8.035 4.395 7.960 1.00 93.00 112 GLY A O 1
ATOM 887 N N . SER A 1 113 ? 8.964 2.578 7.020 1.00 95.00 113 SER A N 1
ATOM 888 C CA . SER A 1 113 ? 7.708 1.893 6.671 1.00 95.00 113 SER A CA 1
ATOM 889 C C . SER A 1 113 ? 6.808 1.602 7.874 1.00 95.00 113 SER A C 1
ATOM 891 O O . SER A 1 113 ? 5.588 1.641 7.747 1.00 95.00 113 SER A O 1
ATOM 893 N N . MET A 1 114 ? 7.371 1.388 9.066 1.00 95.62 114 MET A N 1
ATOM 894 C CA . MET A 1 114 ? 6.571 1.155 10.274 1.00 95.62 114 MET A CA 1
ATOM 895 C C . MET A 1 114 ? 5.687 2.352 10.644 1.00 95.62 114 MET A C 1
ATOM 897 O O . MET A 1 114 ? 4.559 2.151 11.079 1.00 95.62 114 MET A O 1
ATOM 901 N N . GLY A 1 115 ? 6.142 3.591 10.426 1.00 96.69 115 GLY A N 1
ATOM 902 C CA . GLY A 1 115 ? 5.300 4.771 10.661 1.00 96.69 115 GLY A CA 1
ATOM 903 C C . GLY A 1 115 ? 4.077 4.787 9.748 1.00 96.69 115 GLY A C 1
ATOM 904 O O . GLY A 1 115 ? 2.977 5.125 10.184 1.00 96.69 115 GLY A O 1
ATOM 905 N N . PHE A 1 116 ? 4.252 4.344 8.501 1.00 97.81 116 PHE A N 1
ATOM 906 C CA . PHE A 1 116 ? 3.160 4.194 7.543 1.00 97.81 116 PHE A CA 1
ATOM 907 C C . PHE A 1 116 ? 2.219 3.055 7.930 1.00 97.81 116 PHE A C 1
ATOM 909 O O . PHE A 1 116 ? 1.011 3.254 7.890 1.00 97.81 116 PHE A O 1
ATOM 916 N N . ALA A 1 117 ? 2.739 1.903 8.363 1.00 97.31 117 ALA A N 1
ATOM 917 C CA . ALA A 1 117 ? 1.911 0.773 8.787 1.00 97.31 117 ALA A CA 1
ATOM 918 C C . ALA A 1 117 ? 1.005 1.158 9.967 1.00 97.31 117 ALA A C 1
ATOM 920 O O . ALA A 1 117 ? -0.196 0.887 9.957 1.00 97.31 117 ALA A O 1
ATOM 921 N N . GLU A 1 118 ? 1.554 1.872 10.953 1.00 96.81 118 GLU A N 1
ATOM 922 C CA . GLU A 1 118 ? 0.767 2.368 12.080 1.00 96.81 118 GLU A CA 1
ATOM 923 C C . GLU A 1 118 ? -0.263 3.425 11.647 1.00 96.81 118 GLU A C 1
ATOM 925 O O . GLU A 1 118 ? -1.411 3.385 12.092 1.00 96.81 118 GLU A O 1
ATOM 930 N N . ALA A 1 119 ? 0.115 4.358 10.765 1.00 97.44 119 ALA A N 1
ATOM 931 C CA . ALA A 1 119 ? -0.808 5.363 10.238 1.00 97.44 119 ALA A CA 1
ATOM 932 C C . ALA A 1 119 ? -1.971 4.718 9.463 1.00 97.44 119 ALA A C 1
ATOM 934 O O . ALA A 1 119 ? -3.121 5.100 9.665 1.00 97.44 119 ALA A O 1
ATOM 935 N N . ILE A 1 120 ? -1.691 3.701 8.644 1.00 96.94 120 ILE A N 1
ATOM 936 C CA . ILE A 1 120 ? -2.695 2.926 7.906 1.00 96.94 120 ILE A CA 1
ATOM 937 C C . ILE A 1 120 ? -3.661 2.237 8.872 1.00 96.94 120 ILE A C 1
ATOM 939 O O . ILE A 1 120 ? -4.869 2.403 8.736 1.00 96.94 120 ILE A O 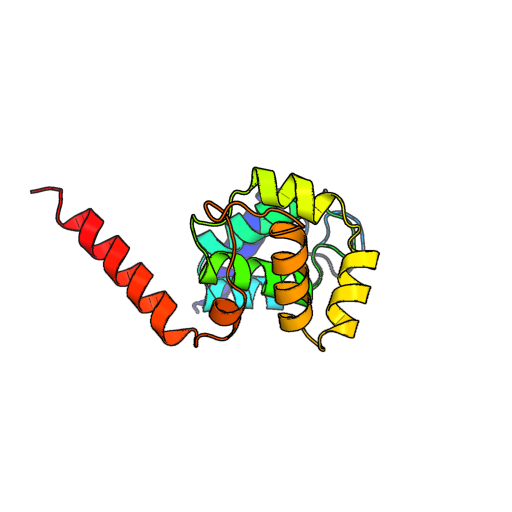1
ATOM 943 N N . VAL A 1 121 ? -3.155 1.525 9.884 1.00 96.00 121 VAL A N 1
ATOM 944 C CA . VAL A 1 121 ? -3.996 0.822 10.870 1.00 96.00 121 VAL A CA 1
ATOM 945 C C . VAL A 1 121 ? -4.892 1.793 11.645 1.00 96.00 121 VAL A C 1
ATOM 947 O O . VAL A 1 121 ? -6.059 1.495 11.902 1.00 96.00 121 VAL A O 1
ATOM 950 N N . ILE A 1 122 ? -4.381 2.973 12.003 1.00 95.06 122 ILE A N 1
ATOM 951 C CA . ILE A 1 122 ? -5.174 4.009 12.680 1.00 95.06 122 ILE A CA 1
ATOM 952 C C . ILE A 1 122 ? -6.287 4.522 11.775 1.00 95.06 122 ILE A C 1
ATOM 954 O O . ILE A 1 122 ? -7.442 4.577 12.204 1.00 95.06 122 ILE A O 1
ATOM 958 N N . THR A 1 123 ? -5.955 4.868 10.532 1.00 95.50 123 THR A N 1
ATOM 959 C CA . THR A 1 123 ? -6.928 5.369 9.559 1.00 95.50 123 THR A CA 1
ATOM 960 C C . THR A 1 123 ? -7.997 4.320 9.252 1.00 95.50 123 THR A C 1
ATOM 962 O O . THR A 1 123 ? -9.187 4.625 9.302 1.00 95.50 123 THR A O 1
ATOM 965 N N . TYR A 1 124 ? -7.592 3.066 9.040 1.00 95.12 124 TYR A N 1
ATOM 966 C CA . TYR A 1 124 ? -8.487 1.936 8.794 1.00 95.12 124 TYR A CA 1
ATOM 967 C C . TYR A 1 124 ? -9.462 1.697 9.957 1.00 95.12 124 TYR A C 1
ATOM 969 O O . TYR A 1 124 ? -10.672 1.548 9.767 1.00 95.12 124 TYR A O 1
ATOM 977 N N . ASN A 1 125 ? -8.967 1.700 11.197 1.00 93.69 125 ASN A N 1
ATOM 978 C CA . ASN A 1 125 ? -9.829 1.519 12.364 1.00 93.69 125 ASN A CA 1
ATOM 979 C C . ASN A 1 125 ? -10.809 2.691 12.524 1.00 93.69 125 ASN A C 1
ATOM 981 O O . ASN A 1 125 ? -11.988 2.493 12.841 1.00 93.69 125 ASN A O 1
ATOM 985 N N . GLY A 1 126 ? -10.342 3.916 12.270 1.00 88.50 126 GLY A N 1
ATOM 986 C CA . GLY A 1 126 ? -11.123 5.130 12.464 1.00 88.50 126 GLY A CA 1
ATOM 987 C C . GLY A 1 126 ? -11.695 5.226 13.884 1.00 88.50 126 GLY A C 1
ATOM 988 O O . GLY A 1 126 ? -11.117 4.737 14.856 1.00 88.50 126 GLY A O 1
ATOM 989 N N . LYS A 1 127 ? -12.872 5.848 14.015 1.00 76.81 127 LYS A N 1
ATOM 990 C CA . LYS A 1 127 ? -13.579 6.015 15.302 1.00 76.81 127 LYS A CA 1
ATOM 991 C C . LYS A 1 127 ? -14.511 4.844 15.656 1.00 76.81 127 LYS A C 1
ATOM 993 O O . LYS A 1 127 ? -15.329 4.968 16.567 1.00 76.81 127 LYS A O 1
ATOM 998 N N . VAL A 1 128 ? -14.442 3.734 14.920 1.00 66.00 128 VAL A N 1
ATOM 999 C CA . VAL A 1 128 ? -15.417 2.641 15.030 1.00 66.00 128 VAL A CA 1
ATOM 1000 C C . VAL A 1 128 ? -15.253 1.904 16.365 1.00 66.00 128 VAL A C 1
ATOM 1002 O O . VAL A 1 128 ? -14.155 1.480 16.727 1.00 66.00 128 VAL A O 1
ATOM 1005 N N . LYS A 1 129 ? -16.363 1.782 17.110 1.00 58.44 129 LYS A N 1
ATOM 1006 C CA . LYS A 1 129 ? -16.435 1.113 18.424 1.00 58.44 129 LYS A CA 1
ATOM 1007 C C . LYS A 1 129 ? -16.644 -0.401 18.319 1.00 58.44 129 LYS A C 1
ATOM 1009 O O . LYS A 1 129 ? -16.360 -1.115 19.275 1.00 58.44 129 LYS A O 1
ATOM 1014 N N . THR A 1 130 ? -17.163 -0.887 17.191 1.00 60.88 130 THR A N 1
ATOM 1015 C CA . THR A 1 130 ? -17.425 -2.310 16.957 1.00 60.88 130 THR A CA 1
ATOM 1016 C C . THR A 1 130 ? -16.136 -3.049 16.600 1.00 60.88 130 THR A C 1
ATOM 1018 O O . THR A 1 130 ? -15.311 -2.567 15.826 1.00 60.88 130 THR A O 1
ATOM 1021 N N . ASN A 1 131 ? -15.942 -4.218 17.213 1.00 64.25 131 ASN A N 1
ATOM 1022 C CA . ASN A 1 131 ? -14.657 -4.920 17.222 1.00 64.25 131 ASN A CA 1
ATOM 1023 C C . ASN A 1 131 ? -14.451 -5.854 16.014 1.00 64.25 131 ASN A C 1
ATOM 1025 O O . ASN A 1 131 ? -13.348 -6.351 15.818 1.00 64.25 131 ASN A O 1
ATOM 1029 N N . THR A 1 132 ? -15.493 -6.088 15.208 1.00 70.62 132 THR A N 1
ATOM 1030 C CA . THR A 1 132 ? -15.527 -7.148 14.185 1.00 70.62 132 THR A CA 1
ATOM 1031 C C . THR A 1 132 ? -14.411 -7.024 13.146 1.00 70.62 132 THR A C 1
ATOM 1033 O O . THR A 1 132 ? -13.832 -8.034 12.773 1.00 70.62 132 THR A O 1
ATOM 1036 N N . ASN A 1 133 ? -14.029 -5.796 12.773 1.00 76.81 133 ASN A N 1
ATOM 1037 C CA . ASN A 1 133 ? -12.967 -5.530 11.792 1.00 76.81 133 ASN A CA 1
ATOM 1038 C C . ASN A 1 133 ? -11.837 -4.665 12.373 1.00 76.81 133 ASN A C 1
ATOM 1040 O O . ASN A 1 133 ? -11.195 -3.915 11.647 1.00 76.81 133 ASN A O 1
ATOM 1044 N N . ARG A 1 134 ? -11.613 -4.683 13.693 1.00 88.81 134 ARG A N 1
ATOM 1045 C CA . ARG A 1 134 ? -10.566 -3.852 14.303 1.00 88.81 134 ARG A CA 1
ATOM 1046 C C . ARG A 1 134 ? -9.193 -4.504 14.134 1.00 88.81 134 ARG A C 1
ATOM 1048 O O . ARG A 1 134 ? -8.958 -5.616 14.599 1.00 88.81 134 ARG A O 1
ATOM 1055 N N . LEU A 1 135 ? -8.255 -3.770 13.542 1.00 91.81 135 LEU A N 1
ATOM 1056 C CA . LEU A 1 135 ? -6.855 -4.175 13.430 1.00 91.81 135 LEU A CA 1
ATOM 1057 C C . LEU A 1 135 ? -6.093 -3.750 14.689 1.00 91.81 135 LEU A C 1
ATOM 1059 O O . LEU A 1 135 ? -6.008 -2.563 15.017 1.00 91.81 135 LEU A O 1
ATOM 1063 N N . PHE A 1 136 ? -5.555 -4.714 15.430 1.00 91.44 136 PHE A N 1
ATOM 1064 C CA . PHE A 1 136 ? -4.872 -4.440 16.692 1.00 91.44 136 PHE A CA 1
ATOM 1065 C C . PHE A 1 136 ? -3.397 -4.089 16.486 1.00 91.44 136 PHE A C 1
ATOM 1067 O O . PHE A 1 136 ? -2.603 -4.926 16.069 1.00 91.44 136 PHE A O 1
ATOM 1074 N N . MET A 1 137 ? -3.025 -2.863 16.867 1.00 92.75 137 MET A N 1
ATOM 1075 C CA . MET A 1 137 ? -1.691 -2.289 16.643 1.00 92.75 137 MET A CA 1
ATOM 1076 C C . MET A 1 137 ? -0.533 -3.150 17.167 1.00 92.75 137 MET A C 1
ATOM 1078 O O . MET A 1 137 ? 0.522 -3.204 16.544 1.00 92.75 137 MET A O 1
ATOM 1082 N N . ASN A 1 138 ? -0.719 -3.843 18.294 1.00 91.19 138 ASN A N 1
ATOM 1083 C CA . ASN A 1 138 ? 0.309 -4.702 18.886 1.00 91.19 138 ASN A CA 1
ATOM 1084 C C . ASN A 1 138 ? 0.773 -5.815 17.931 1.00 91.19 138 ASN A C 1
ATOM 1086 O O . ASN A 1 138 ? 1.936 -6.207 17.995 1.00 91.19 138 ASN A O 1
ATOM 1090 N N . LYS A 1 139 ? -0.094 -6.276 17.018 1.00 91.25 139 LYS A N 1
ATOM 1091 C CA . LYS A 1 139 ? 0.266 -7.299 16.033 1.00 91.25 139 LYS A CA 1
ATOM 1092 C C . LYS A 1 139 ? 1.337 -6.834 15.044 1.00 91.25 139 LYS A C 1
ATOM 1094 O O . LYS A 1 139 ? 2.141 -7.654 14.622 1.00 91.25 139 LYS A O 1
ATOM 1099 N N . LEU A 1 140 ? 1.425 -5.534 14.732 1.00 91.50 140 LEU A N 1
ATOM 1100 C CA . LEU A 1 140 ? 2.465 -5.014 13.828 1.00 91.50 140 LEU A CA 1
ATOM 1101 C C . LEU A 1 140 ? 3.891 -5.236 14.353 1.00 91.50 140 LEU A C 1
ATOM 1103 O O . LEU A 1 140 ? 4.834 -5.249 13.564 1.00 91.50 140 LEU A O 1
ATOM 1107 N N . TYR A 1 141 ? 4.054 -5.380 15.670 1.00 89.56 141 TYR A N 1
ATOM 1108 C CA . TYR A 1 141 ? 5.356 -5.559 16.315 1.00 89.56 141 TYR A CA 1
ATOM 1109 C C . TYR A 1 141 ? 5.694 -7.024 16.595 1.00 89.56 141 TYR A C 1
ATOM 1111 O O . TYR A 1 141 ? 6.786 -7.309 17.089 1.00 89.56 141 TYR A O 1
ATOM 1119 N N . MET A 1 142 ? 4.781 -7.955 16.306 1.00 81.56 142 MET A N 1
ATOM 1120 C CA . MET A 1 142 ? 5.079 -9.379 16.418 1.00 81.56 142 MET A CA 1
ATOM 1121 C C . MET A 1 142 ? 6.126 -9.753 15.357 1.00 81.56 142 MET A C 1
ATOM 1123 O O . MET A 1 142 ? 6.078 -9.270 14.222 1.00 81.56 142 MET A O 1
ATOM 1127 N N . ARG A 1 143 ? 7.125 -10.557 15.749 1.00 61.66 143 ARG A N 1
ATOM 1128 C CA . ARG A 1 143 ? 8.203 -10.989 14.846 1.00 61.66 143 ARG A CA 1
ATOM 1129 C C . ARG A 1 143 ? 7.630 -11.825 13.701 1.00 61.66 143 ARG A C 1
ATOM 1131 O O . ARG A 1 143 ? 6.797 -12.693 13.937 1.00 61.66 143 ARG A O 1
ATOM 1138 N N . ASP A 1 144 ? 8.165 -11.605 12.500 1.00 58.06 144 ASP A N 1
ATOM 1139 C CA . ASP A 1 144 ? 7.774 -12.284 11.255 1.00 58.06 144 ASP A CA 1
ATOM 1140 C C . ASP A 1 144 ? 7.886 -13.822 11.316 1.00 58.06 144 ASP A C 1
ATOM 1142 O O . ASP A 1 144 ? 7.207 -14.515 10.571 1.00 58.06 144 ASP A O 1
ATOM 1146 N N . GLY A 1 145 ? 8.665 -14.375 12.257 1.00 49.16 145 GLY A N 1
ATOM 1147 C CA . GLY A 1 145 ? 8.878 -15.822 12.406 1.00 49.16 145 GLY A CA 1
ATOM 1148 C C . GLY A 1 145 ? 7.655 -16.659 12.811 1.00 49.16 145 GLY A C 1
ATOM 1149 O O . GLY A 1 145 ? 7.728 -17.876 12.709 1.00 49.16 145 GLY A O 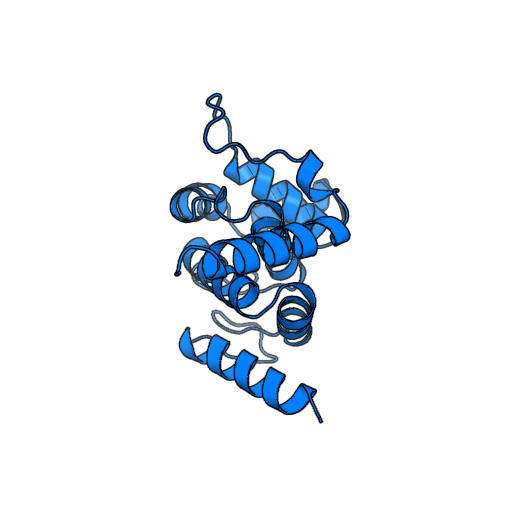1
ATOM 1150 N N . ASN A 1 146 ? 6.549 -16.046 13.249 1.00 46.31 146 ASN A N 1
ATOM 1151 C CA . ASN A 1 146 ? 5.286 -16.770 13.467 1.00 46.31 146 ASN A CA 1
ATOM 1152 C C . ASN A 1 146 ? 4.357 -16.731 12.245 1.00 46.31 146 ASN A C 1
ATOM 1154 O O . ASN A 1 146 ? 3.482 -17.575 12.140 1.00 46.31 146 ASN A O 1
ATOM 1158 N N . ILE A 1 147 ? 4.547 -15.782 11.323 1.00 49.41 147 ILE A N 1
ATOM 1159 C CA . ILE A 1 147 ? 3.618 -15.568 10.204 1.00 49.41 147 ILE A CA 1
ATOM 1160 C C . ILE A 1 147 ? 3.795 -16.655 9.135 1.00 49.41 147 ILE A C 1
ATOM 1162 O O . ILE A 1 147 ? 2.815 -17.140 8.589 1.00 49.41 147 ILE A O 1
ATOM 1166 N N . PHE A 1 148 ? 5.032 -17.095 8.886 1.00 45.31 148 PHE A N 1
ATOM 1167 C CA . PHE A 1 148 ? 5.304 -18.222 7.983 1.00 45.31 148 PHE A CA 1
ATOM 1168 C C . PHE A 1 148 ? 4.807 -19.561 8.527 1.00 45.31 148 PHE A C 1
ATOM 1170 O O . PHE A 1 148 ? 4.488 -20.447 7.749 1.00 45.31 148 PHE A O 1
ATOM 1177 N N . LYS A 1 149 ? 4.713 -19.689 9.854 1.00 41.66 149 LYS A N 1
ATOM 1178 C CA . LYS A 1 149 ? 4.226 -20.906 10.497 1.00 41.66 149 LYS A CA 1
ATOM 1179 C C . LYS A 1 149 ? 2.718 -21.064 10.305 1.00 41.66 149 LYS A C 1
ATOM 1181 O O . LYS A 1 149 ? 2.272 -22.129 9.918 1.00 41.66 149 LYS A O 1
ATOM 1186 N N . ASP A 1 150 ? 1.973 -19.969 10.467 1.00 44.66 150 ASP A N 1
ATOM 1187 C CA . ASP A 1 150 ? 0.520 -19.961 10.264 1.00 44.66 150 ASP A CA 1
ATOM 1188 C C . ASP A 1 150 ? 0.136 -20.199 8.780 1.00 44.66 150 ASP A C 1
ATOM 1190 O O . ASP A 1 150 ? -0.894 -20.804 8.508 1.00 44.66 150 ASP A O 1
ATOM 1194 N N . ILE A 1 151 ? 0.966 -19.767 7.814 1.00 49.91 151 ILE A N 1
ATOM 1195 C CA . ILE A 1 151 ? 0.738 -20.015 6.372 1.00 49.91 151 ILE A CA 1
ATOM 1196 C C . ILE A 1 151 ? 1.060 -21.471 5.993 1.00 49.91 151 ILE A C 1
ATOM 1198 O O . ILE A 1 151 ? 0.302 -22.082 5.245 1.00 49.91 151 ILE A O 1
ATOM 1202 N N . GLU A 1 152 ? 2.152 -22.038 6.521 1.00 46.94 152 GLU A N 1
ATOM 1203 C CA . GLU A 1 152 ? 2.470 -23.465 6.340 1.00 46.94 152 GLU A CA 1
ATOM 1204 C C . GLU A 1 152 ? 1.392 -24.366 6.964 1.00 46.94 152 GLU A C 1
ATOM 1206 O O . GLU A 1 152 ? 1.032 -25.387 6.379 1.00 46.94 152 GLU A O 1
ATOM 1211 N N . ASP A 1 153 ? 0.844 -23.973 8.118 1.00 45.22 153 ASP A N 1
ATOM 1212 C CA . ASP A 1 153 ? -0.220 -24.715 8.794 1.00 45.22 153 ASP A CA 1
ATOM 1213 C C . ASP A 1 153 ? -1.555 -24.653 8.002 1.00 45.22 153 ASP A C 1
ATOM 1215 O O . ASP A 1 153 ? -2.230 -25.676 7.880 1.00 45.22 153 ASP A O 1
ATOM 1219 N N . GLU A 1 154 ? -1.912 -23.518 7.375 1.00 47.41 154 GLU A N 1
ATOM 1220 C CA . GLU A 1 154 ? -3.117 -23.408 6.522 1.00 47.41 154 GLU A CA 1
ATOM 1221 C C . GLU A 1 154 ? -3.003 -24.158 5.176 1.00 47.41 154 GLU A C 1
ATOM 1223 O O . GLU A 1 154 ? -3.990 -24.743 4.718 1.00 47.41 154 GLU A O 1
ATOM 1228 N N . GLU A 1 155 ? -1.826 -24.180 4.536 1.00 48.75 155 GLU A N 1
ATOM 1229 C CA . GLU A 1 155 ? -1.612 -24.965 3.306 1.00 48.75 155 GLU A CA 1
ATOM 1230 C C . GLU A 1 155 ? -1.650 -26.479 3.576 1.00 48.75 155 GLU A C 1
ATOM 1232 O O . GLU A 1 155 ? -2.138 -27.250 2.745 1.00 48.75 155 GLU A O 1
ATOM 1237 N N . ASN A 1 156 ? -1.188 -26.912 4.752 1.00 46.44 156 ASN A N 1
ATOM 1238 C CA . ASN A 1 156 ? -1.171 -28.324 5.124 1.00 46.44 156 ASN A CA 1
ATOM 1239 C C . ASN A 1 156 ? -2.566 -28.842 5.537 1.00 46.44 156 ASN A C 1
ATOM 1241 O O . ASN A 1 156 ? -2.908 -29.990 5.242 1.00 46.44 156 ASN A O 1
ATOM 1245 N N . ASP A 1 157 ? -3.407 -27.994 6.140 1.00 48.31 157 ASP A N 1
ATOM 1246 C CA . ASP A 1 157 ? -4.793 -28.347 6.477 1.00 48.31 157 ASP A CA 1
ATOM 1247 C C . ASP A 1 157 ? -5.666 -28.512 5.217 1.00 48.31 157 ASP A C 1
ATOM 1249 O O . ASP A 1 157 ? -6.417 -29.487 5.118 1.00 48.31 157 ASP A O 1
ATOM 1253 N N . GLN A 1 158 ? -5.502 -27.663 4.193 1.00 49.50 158 GLN A N 1
ATOM 1254 C CA . GLN A 1 158 ? -6.261 -27.768 2.931 1.00 49.50 158 GLN A CA 1
ATOM 1255 C C . GLN A 1 158 ? -5.929 -29.023 2.107 1.00 49.50 158 GLN A C 1
ATOM 1257 O O . GLN A 1 158 ? -6.737 -29.451 1.280 1.00 49.50 158 GLN A O 1
ATOM 1262 N N . GLN A 1 159 ? -4.770 -29.647 2.331 1.00 49.88 159 GLN A N 1
ATOM 1263 C CA . GLN A 1 159 ? -4.380 -30.875 1.636 1.00 49.88 159 GLN A CA 1
ATOM 1264 C C . GLN A 1 159 ? -4.853 -32.152 2.352 1.00 49.88 159 GLN A C 1
ATOM 1266 O O . GLN A 1 159 ? -4.863 -33.228 1.752 1.00 49.88 159 GLN A O 1
ATOM 1271 N N . SER A 1 160 ? -5.292 -32.038 3.609 1.00 49.97 160 SER A N 1
ATOM 1272 C CA . SER A 1 160 ? -5.749 -33.165 4.430 1.00 49.97 160 SER A CA 1
ATOM 1273 C C . SER A 1 160 ? -7.261 -33.432 4.362 1.00 49.97 160 SER A C 1
ATOM 1275 O O . SER A 1 160 ? -7.701 -34.517 4.734 1.00 49.97 160 SER A O 1
ATOM 1277 N N . GLU A 1 161 ? -8.053 -32.503 3.814 1.00 47.94 161 GLU A N 1
ATOM 1278 C CA . GLU A 1 161 ? -9.516 -32.638 3.688 1.00 47.94 161 GLU A CA 1
ATOM 1279 C C . GLU A 1 161 ? -9.971 -33.325 2.380 1.00 47.94 161 GLU A C 1
ATOM 1281 O O . GLU A 1 161 ? -11.163 -33.394 2.077 1.00 47.94 161 GLU A O 1
ATOM 1286 N N . VAL A 1 162 ? -9.026 -33.864 1.597 1.00 48.03 162 VAL A N 1
ATOM 1287 C CA . VAL A 1 162 ? -9.284 -34.539 0.313 1.00 48.03 162 VAL A CA 1
ATOM 1288 C C . VAL A 1 162 ? -8.831 -36.004 0.343 1.00 48.03 162 VAL A C 1
ATOM 1290 O O . VAL A 1 162 ? -8.067 -36.430 -0.521 1.00 48.03 162 VAL A O 1
ATOM 1293 N N . ILE A 1 163 ? -9.279 -36.789 1.331 1.00 40.88 163 ILE A N 1
ATOM 1294 C CA . ILE A 1 163 ? -9.240 -38.267 1.289 1.00 40.88 163 ILE A CA 1
ATOM 1295 C C . ILE A 1 163 ? -10.524 -38.844 1.885 1.00 40.88 163 ILE A C 1
ATOM 1297 O O . ILE A 1 163 ? -10.834 -38.518 3.051 1.00 40.88 163 ILE A O 1
#

Sequence (163 aa):
MHGYDEQLIIRDLVESYGLRISTKHAPGNICAVSTLEYIYENYGFQTLNRTLLLIISTWEGDVNSFSSNIMKAVAKVISVYGDKINDEIFKEKVGAVSVKTLTRTAKERRPGSMGFAEAIVITYNGKVKTNTNRLFMNKLYMRDGNIFKDIEDEENDQQSEVI

pLDDT: mean 85.21, std 16.4, range [40.88, 97.81]

Radius of gyration: 16.28 Å; chains: 1; bounding box: 38×52×35 Å